Protein AF-A0A834TJB4-F1 (afdb_monomer_lite)

InterPro domains:
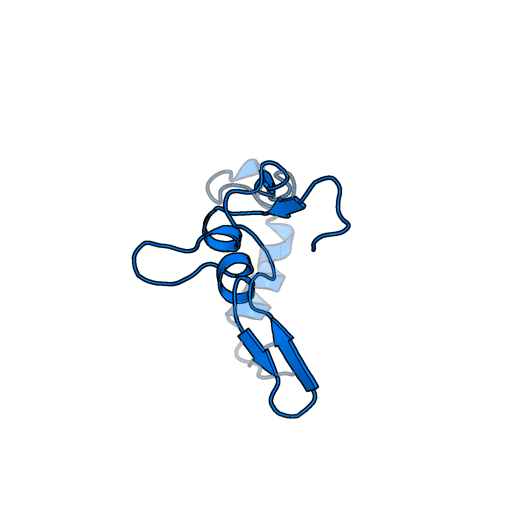  IPR000368 Sucrose synthase, first GT-B domain [PF00862] (1-84)
  IPR012820 Sucrose synthase, plant/cyanobacteria [PTHR45839] (1-93)

Organism: NCBI:txid362788

Secondary structure (DSSP, 8-state):
-TT-S-EEES-HHHHH--SSS--TTGGGSSEEETTTEEESSS--TT-TTEEE------TTTS--TT-GGG--GGGHHHHHHHHH-----SS--

Radius of gyration: 22.74 Å; chains: 1; bounding box: 40×33×52 Å

Structure (mmCIF, N/CA/C/O backbone):
data_AF-A0A834TJB4-F1
#
_entry.id   AF-A0A834TJB4-F1
#
loop_
_atom_site.group_PDB
_atom_site.id
_atom_site.type_symbol
_atom_site.label_atom_id
_atom_site.label_alt_id
_atom_site.label_comp_id
_atom_site.label_asym_id
_atom_site.label_entity_id
_atom_site.label_seq_id
_atom_site.pdbx_PDB_ins_code
_atom_site.Cartn_x
_atom_site.Cartn_y
_atom_site.Cartn_z
_atom_site.occupancy
_atom_site.B_iso_or_equiv
_atom_site.auth_seq_id
_atom_site.auth_comp_id
_atom_site.auth_asym_id
_atom_site.auth_atom_id
_atom_site.pdbx_PDB_model_num
ATOM 1 N N . MET A 1 1 ? 1.450 -3.550 -16.774 1.00 86.81 1 MET A N 1
ATOM 2 C CA . MET A 1 1 ? 2.091 -2.254 -16.467 1.00 86.81 1 MET A CA 1
ATOM 3 C C . MET A 1 1 ? 2.083 -1.332 -17.681 1.00 86.81 1 MET A C 1
ATOM 5 O O . MET A 1 1 ? 1.375 -0.342 -17.658 1.00 86.81 1 MET A O 1
ATOM 9 N N . ASN A 1 2 ? 2.756 -1.693 -18.780 1.00 93.25 2 ASN A N 1
ATOM 10 C CA . ASN A 1 2 ? 2.891 -0.794 -19.938 1.00 93.25 2 ASN A CA 1
ATOM 11 C C . ASN A 1 2 ? 1.605 -0.545 -20.740 1.00 93.25 2 ASN A C 1
ATOM 13 O O . ASN A 1 2 ? 1.435 0.550 -21.260 1.00 93.25 2 ASN A O 1
ATOM 17 N N . ALA A 1 3 ? 0.695 -1.520 -20.794 1.00 96.88 3 ALA A N 1
ATOM 18 C CA . ALA A 1 3 ? -0.557 -1.417 -21.547 1.00 96.88 3 ALA A CA 1
ATOM 19 C C . ALA A 1 3 ? -1.646 -0.557 -20.876 1.00 96.88 3 ALA A C 1
ATOM 21 O O . ALA A 1 3 ? -2.694 -0.356 -21.472 1.00 96.88 3 ALA A O 1
ATOM 22 N N . ALA A 1 4 ? -1.439 -0.099 -19.638 1.00 96.50 4 ALA A N 1
ATOM 23 C CA . ALA A 1 4 ? -2.419 0.727 -18.940 1.00 96.50 4 ALA A CA 1
ATOM 24 C C . ALA A 1 4 ? -2.333 2.193 -19.392 1.00 96.50 4 ALA A C 1
ATOM 26 O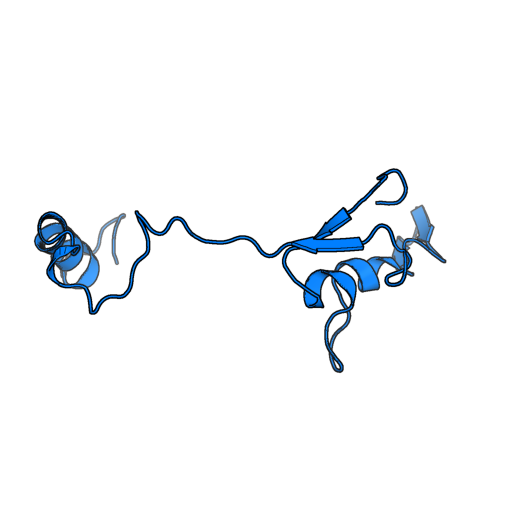 O . ALA A 1 4 ? -1.225 2.732 -19.533 1.00 96.50 4 ALA A O 1
ATOM 27 N N . ASP A 1 5 ? -3.497 2.831 -19.545 1.00 97.31 5 ASP A N 1
ATOM 28 C CA . ASP A 1 5 ? -3.614 4.267 -19.830 1.00 97.31 5 ASP A CA 1
ATOM 29 C C . ASP A 1 5 ? -3.152 5.113 -18.634 1.00 97.31 5 ASP A C 1
ATOM 31 O O . ASP A 1 5 ? -2.419 6.084 -18.799 1.00 97.31 5 ASP A O 1
ATOM 35 N N . PHE A 1 6 ? -3.525 4.705 -17.418 1.00 96.62 6 PHE A N 1
ATOM 36 C CA . PHE A 1 6 ? -3.088 5.298 -16.153 1.00 96.62 6 PHE A CA 1
ATOM 37 C C . PHE A 1 6 ? -2.908 4.224 -15.074 1.00 96.62 6 PHE A C 1
ATOM 39 O O . PHE A 1 6 ? -3.464 3.128 -15.161 1.00 96.62 6 PHE A O 1
ATOM 46 N N . ILE A 1 7 ? -2.107 4.538 -14.056 1.00 97.88 7 ILE A N 1
ATOM 47 C CA . ILE A 1 7 ? -1.816 3.676 -12.909 1.00 97.88 7 ILE A CA 1
ATOM 48 C C . ILE A 1 7 ? -2.082 4.480 -11.637 1.00 97.88 7 ILE A C 1
ATOM 50 O O . ILE A 1 7 ? -1.497 5.546 -11.448 1.00 97.88 7 ILE A O 1
ATOM 54 N N . ILE A 1 8 ? -2.948 3.958 -10.766 1.00 97.88 8 ILE A N 1
ATOM 55 C CA . ILE A 1 8 ? -3.185 4.509 -9.430 1.00 97.88 8 ILE A CA 1
ATOM 56 C C . ILE A 1 8 ? -2.348 3.743 -8.412 1.00 97.88 8 ILE A C 1
ATOM 58 O O . ILE A 1 8 ? -2.402 2.515 -8.379 1.00 97.88 8 ILE A O 1
ATOM 62 N N . THR A 1 9 ? -1.617 4.466 -7.567 1.00 97.81 9 THR A N 1
ATOM 63 C CA . THR A 1 9 ? -0.921 3.898 -6.405 1.00 97.81 9 THR A CA 1
ATOM 64 C C . THR A 1 9 ? -1.407 4.542 -5.115 1.00 97.81 9 THR A C 1
ATOM 66 O O . THR A 1 9 ? -1.913 5.670 -5.108 1.00 97.81 9 THR A O 1
ATOM 69 N N . SER A 1 10 ? -1.240 3.832 -3.999 1.00 97.81 10 SER A N 1
ATOM 70 C CA . SER A 1 10 ? -1.652 4.350 -2.688 1.00 97.81 10 SER A CA 1
ATOM 71 C C . SER A 1 10 ? -0.615 5.305 -2.097 1.00 97.81 10 SER A C 1
ATOM 73 O O . SER A 1 10 ? -0.947 6.160 -1.278 1.00 97.81 10 SER A O 1
ATOM 75 N N . THR A 1 11 ? 0.656 5.157 -2.488 1.00 97.12 11 THR A N 1
ATOM 76 C CA . THR A 1 11 ? 1.771 5.9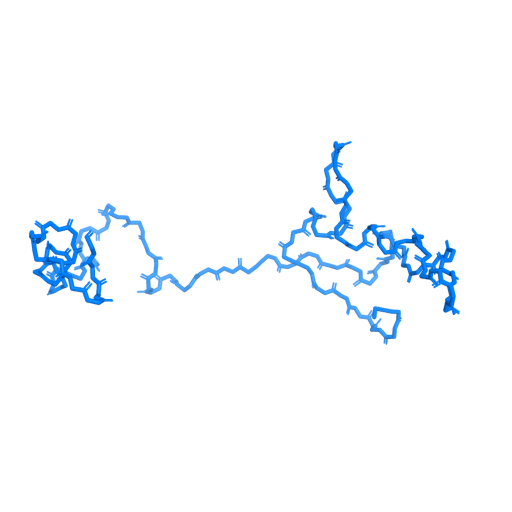43 -1.946 1.00 97.12 11 THR A CA 1
ATOM 77 C C . THR A 1 11 ? 2.829 6.254 -3.005 1.00 97.12 11 THR A C 1
ATOM 79 O O . THR A 1 11 ? 2.941 5.571 -4.024 1.00 97.12 11 THR A O 1
ATOM 82 N N . TYR A 1 12 ? 3.665 7.260 -2.728 1.00 96.56 12 TYR A N 1
ATOM 83 C CA . TYR A 1 12 ? 4.867 7.541 -3.523 1.00 96.56 12 TYR A CA 1
ATOM 84 C C . TYR A 1 12 ? 5.898 6.410 -3.425 1.00 96.56 12 TYR A C 1
ATOM 86 O O . TYR A 1 12 ? 6.536 6.056 -4.414 1.00 96.56 12 TYR A O 1
ATOM 94 N N . GLN A 1 13 ? 6.026 5.809 -2.237 1.00 97.19 13 GLN A N 1
ATOM 95 C CA . GLN A 1 13 ? 6.958 4.713 -1.975 1.00 97.19 13 GLN A CA 1
ATOM 96 C C . GLN A 1 13 ? 6.673 3.490 -2.855 1.00 97.19 13 GLN A C 1
ATOM 98 O O . GLN A 1 13 ? 7.604 2.800 -3.265 1.00 97.19 13 GLN A O 1
ATOM 103 N N . GLU A 1 14 ? 5.409 3.250 -3.199 1.00 97.19 14 GLU A N 1
ATOM 104 C CA . GLU A 1 14 ? 5.020 2.220 -4.161 1.00 97.19 14 GLU A CA 1
ATOM 105 C C . GLU A 1 14 ? 5.671 2.451 -5.537 1.00 97.19 14 GLU A C 1
ATOM 107 O O . GLU A 1 14 ? 6.139 1.500 -6.158 1.00 97.19 14 GLU A O 1
ATOM 112 N N . ILE A 1 15 ? 5.791 3.706 -5.981 1.00 96.06 15 ILE A N 1
ATOM 113 C CA . ILE A 1 15 ? 6.353 4.066 -7.289 1.00 96.06 15 ILE A CA 1
ATOM 114 C C . ILE A 1 15 ? 7.885 4.105 -7.237 1.00 96.06 15 ILE A C 1
ATOM 116 O O . ILE A 1 15 ? 8.541 3.307 -7.904 1.00 96.06 15 ILE A O 1
ATOM 120 N N . ALA A 1 16 ? 8.441 5.014 -6.432 1.00 95.44 16 ALA A N 1
ATOM 121 C CA . ALA A 1 16 ? 9.860 5.394 -6.443 1.00 95.44 16 ALA A CA 1
ATOM 122 C C . ALA A 1 16 ? 10.534 5.285 -5.063 1.00 95.44 16 ALA A C 1
ATOM 124 O O . ALA A 1 16 ? 11.600 5.848 -4.832 1.00 95.44 16 ALA A O 1
ATOM 125 N N . GLY A 1 17 ? 9.900 4.589 -4.119 1.00 95.31 17 GLY A N 1
ATOM 126 C CA . GLY A 1 17 ? 10.556 4.206 -2.875 1.00 95.31 17 GLY A CA 1
ATOM 127 C C . GLY A 1 17 ? 10.852 5.372 -1.936 1.00 95.31 17 GLY A C 1
ATOM 128 O O . GLY A 1 17 ? 10.048 6.288 -1.746 1.00 95.31 17 GLY A O 1
ATOM 129 N N . SER A 1 18 ? 12.014 5.292 -1.299 1.00 95.12 18 SER A N 1
ATOM 130 C CA . SER A 1 18 ? 12.597 6.332 -0.458 1.00 95.12 18 SER A CA 1
ATOM 131 C C . SER A 1 18 ? 14.025 6.631 -0.921 1.00 95.12 18 SER A C 1
ATOM 133 O O . SER A 1 18 ? 14.522 6.045 -1.877 1.00 95.12 18 SER A O 1
ATOM 135 N N . LYS A 1 19 ? 14.725 7.522 -0.213 1.00 94.12 19 LYS A N 1
ATOM 136 C CA . LYS A 1 19 ? 16.150 7.779 -0.476 1.00 94.12 19 LYS A CA 1
ATOM 137 C C . LYS A 1 19 ? 17.027 6.533 -0.307 1.00 94.12 19 LYS A C 1
ATOM 139 O O . LYS A 1 19 ? 18.053 6.432 -0.967 1.00 94.12 19 LYS A O 1
ATOM 144 N N . ASP A 1 20 ? 16.622 5.613 0.569 1.00 94.88 20 ASP A N 1
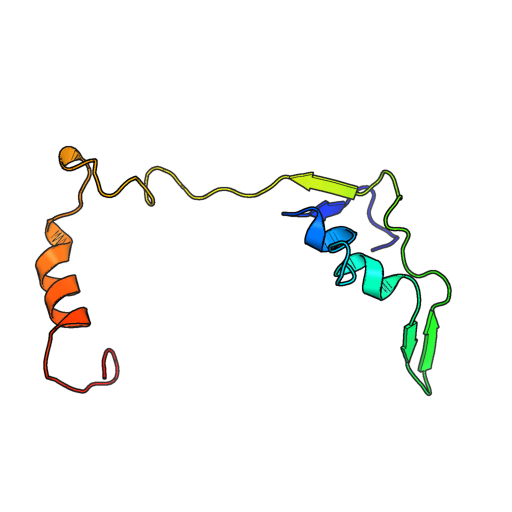ATOM 145 C CA . ASP A 1 20 ? 17.447 4.477 0.993 1.00 94.88 20 ASP A CA 1
ATOM 146 C C . ASP A 1 20 ? 16.992 3.141 0.391 1.00 94.88 20 ASP A C 1
ATOM 148 O O . ASP A 1 20 ? 17.737 2.162 0.425 1.00 94.88 20 ASP A O 1
ATOM 152 N N . LYS A 1 21 ? 15.752 3.059 -0.111 1.00 94.75 21 LYS A N 1
ATOM 153 C CA . LYS A 1 21 ? 15.159 1.819 -0.628 1.00 94.75 21 LYS A CA 1
ATOM 154 C C . LYS A 1 21 ? 14.389 2.078 -1.921 1.00 94.75 21 LYS A C 1
ATOM 156 O O . LYS A 1 21 ? 13.586 3.010 -1.935 1.00 94.75 21 LYS A O 1
ATOM 161 N N . PRO A 1 22 ? 14.552 1.227 -2.949 1.00 94.56 22 PRO A N 1
ATOM 162 C CA . PRO A 1 22 ? 13.839 1.397 -4.206 1.00 94.56 22 PRO A CA 1
ATOM 163 C C . PRO A 1 22 ? 12.332 1.169 -4.047 1.00 94.56 22 PRO A C 1
ATOM 165 O O . PRO A 1 22 ? 11.876 0.440 -3.157 1.00 94.56 22 PRO A O 1
ATOM 168 N N . GLY A 1 23 ? 11.565 1.792 -4.936 1.00 96.38 23 GLY A N 1
ATOM 169 C CA . GLY A 1 23 ? 10.123 1.605 -5.052 1.00 96.38 23 GLY A CA 1
ATOM 170 C C . GLY A 1 23 ? 9.726 0.236 -5.590 1.00 96.38 23 GLY A C 1
ATOM 171 O O . GLY A 1 23 ? 10.519 -0.481 -6.206 1.00 96.38 23 GLY A O 1
ATOM 172 N N . GLN A 1 24 ? 8.461 -0.130 -5.385 1.00 97.62 24 GLN A N 1
ATOM 173 C CA . GLN A 1 24 ? 7.931 -1.402 -5.884 1.00 97.62 24 GLN A CA 1
ATOM 174 C C . GLN A 1 24 ? 7.916 -1.407 -7.420 1.00 97.62 24 GLN A C 1
ATOM 176 O O . GLN A 1 24 ? 8.470 -2.320 -8.036 1.00 97.62 24 GLN A O 1
ATOM 181 N N . TYR A 1 25 ? 7.385 -0.356 -8.052 1.00 97.06 25 TYR A N 1
ATOM 182 C CA . TYR A 1 25 ? 7.458 -0.190 -9.509 1.00 97.06 25 TYR A CA 1
ATOM 183 C C . TYR A 1 25 ? 8.894 0.053 -9.982 1.00 97.06 25 TYR A C 1
ATOM 185 O O . TYR A 1 25 ? 9.317 -0.556 -10.962 1.00 97.06 25 TYR A O 1
ATOM 193 N N . GLU A 1 26 ? 9.674 0.863 -9.261 1.00 95.94 26 GLU A N 1
ATOM 194 C CA . GLU A 1 26 ? 11.083 1.116 -9.582 1.00 95.94 26 GLU A CA 1
ATOM 195 C C . GLU A 1 26 ? 11.907 -0.171 -9.712 1.00 95.94 26 GLU A C 1
ATOM 197 O O . GLU A 1 26 ? 12.699 -0.300 -10.647 1.00 95.94 26 GLU A O 1
ATOM 202 N N . SER A 1 27 ? 11.670 -1.163 -8.846 1.00 95.38 27 SER A N 1
ATOM 203 C CA . SER A 1 27 ? 12.363 -2.459 -8.910 1.00 95.38 27 SER A CA 1
ATOM 204 C C . SER A 1 27 ? 12.105 -3.246 -10.207 1.00 95.38 27 SER A C 1
ATOM 206 O O . SER A 1 27 ? 12.890 -4.124 -10.560 1.00 95.38 27 SER A O 1
ATOM 208 N N . HIS A 1 28 ? 11.060 -2.892 -10.964 1.00 96.62 28 HIS A N 1
ATOM 209 C CA . HIS A 1 28 ? 10.732 -3.474 -12.268 1.00 96.62 28 HIS A CA 1
ATOM 210 C C . HIS A 1 28 ? 11.298 -2.666 -13.451 1.00 96.62 28 HIS A C 1
ATOM 212 O O . HIS A 1 28 ? 11.044 -3.015 -14.607 1.00 96.62 28 HIS A O 1
ATOM 218 N N . THR A 1 29 ? 12.083 -1.611 -13.196 1.00 96.81 29 THR A N 1
ATOM 219 C CA . THR A 1 29 ? 12.745 -0.817 -14.248 1.00 96.81 29 THR A CA 1
ATOM 220 C C . THR A 1 29 ? 13.724 -1.675 -15.045 1.00 96.81 29 THR A C 1
ATOM 222 O O . THR A 1 29 ? 13.677 -1.674 -16.273 1.00 96.81 29 THR A O 1
ATOM 225 N N . ALA A 1 30 ? 14.581 -2.444 -14.368 1.00 97.44 30 ALA A N 1
ATOM 226 C CA . ALA A 1 30 ? 15.536 -3.341 -15.010 1.00 97.44 30 ALA A CA 1
ATOM 227 C C . ALA A 1 30 ? 15.767 -4.592 -14.156 1.00 97.44 30 ALA A C 1
ATOM 229 O O . ALA A 1 30 ? 16.182 -4.499 -13.003 1.00 97.44 30 ALA A O 1
ATOM 230 N N . PHE A 1 31 ? 15.518 -5.769 -14.730 1.00 97.25 31 PHE A N 1
ATOM 231 C CA . PHE A 1 31 ? 15.723 -7.051 -14.056 1.00 97.25 31 PHE A CA 1
ATOM 232 C C . PHE A 1 31 ? 15.974 -8.177 -15.065 1.00 97.25 31 PHE A C 1
ATOM 234 O O . PHE A 1 31 ? 15.801 -8.028 -16.277 1.00 97.25 31 PHE A O 1
ATOM 241 N N . THR A 1 32 ? 16.403 -9.335 -14.570 1.00 97.69 32 THR A N 1
ATOM 242 C CA . THR A 1 32 ? 16.668 -10.513 -15.398 1.00 97.69 32 THR A CA 1
ATOM 243 C C . THR A 1 32 ? 15.999 -11.741 -14.802 1.00 97.69 32 THR A C 1
ATOM 245 O O . THR A 1 32 ? 16.032 -11.939 -13.591 1.00 97.69 32 THR A O 1
ATOM 248 N N . MET A 1 33 ? 15.427 -12.582 -15.662 1.00 97.94 33 MET A N 1
ATOM 249 C CA . MET A 1 33 ? 14.974 -13.931 -15.329 1.00 97.94 33 MET A CA 1
ATOM 250 C C . MET A 1 33 ? 15.880 -14.914 -16.081 1.00 97.94 33 MET A C 1
ATOM 252 O O . MET A 1 33 ? 15.655 -15.161 -17.272 1.00 97.94 33 MET A O 1
ATOM 256 N N . PRO A 1 34 ? 16.957 -15.415 -15.442 1.00 97.62 34 PRO A N 1
ATOM 257 C CA . PRO A 1 34 ? 17.936 -16.277 -16.097 1.00 97.62 34 PRO A CA 1
ATOM 258 C C . PRO A 1 34 ? 17.278 -17.493 -16.759 1.00 97.62 34 PRO A C 1
ATOM 260 O O . PRO A 1 34 ? 16.463 -18.172 -16.145 1.00 97.62 34 PRO A O 1
ATOM 263 N N . GLY A 1 35 ? 17.623 -17.753 -18.021 1.00 97.06 35 GLY A N 1
ATOM 264 C CA . GLY A 1 35 ? 17.020 -18.828 -18.818 1.00 97.06 35 GLY A CA 1
ATOM 265 C C . GLY A 1 35 ? 15.695 -18.471 -19.505 1.00 97.06 35 GLY A C 1
ATOM 266 O O . GLY A 1 35 ? 15.204 -19.283 -20.282 1.00 97.06 35 GLY A O 1
ATOM 267 N N . LEU A 1 36 ? 15.143 -17.271 -19.275 1.00 98.06 36 LEU A N 1
ATOM 268 C CA . LEU A 1 36 ? 13.896 -16.817 -19.899 1.00 98.06 36 LEU A CA 1
ATOM 269 C C . LEU A 1 36 ? 14.075 -15.510 -20.678 1.00 98.06 36 LEU A C 1
ATOM 271 O O . LEU A 1 36 ? 14.049 -15.510 -21.906 1.00 98.06 36 LEU A O 1
ATOM 275 N N . CYS A 1 37 ? 14.255 -14.384 -19.985 1.00 96.88 37 CYS A N 1
ATOM 276 C CA . CYS A 1 37 ? 14.412 -13.084 -20.631 1.00 96.88 37 CYS A CA 1
ATOM 277 C C . CYS A 1 37 ? 15.111 -12.069 -19.723 1.00 96.88 37 CYS A C 1
ATOM 279 O O . CYS A 1 37 ? 15.291 -12.269 -18.520 1.00 96.88 37 CYS A O 1
ATOM 281 N N . ARG A 1 38 ? 15.508 -10.950 -20.326 1.00 97.38 38 ARG A N 1
ATOM 282 C CA . ARG A 1 38 ? 16.084 -9.801 -19.634 1.00 97.38 38 ARG A CA 1
ATOM 283 C C . ARG A 1 38 ? 15.274 -8.567 -19.981 1.00 97.38 38 ARG A C 1
ATOM 285 O O . ARG A 1 38 ? 15.070 -8.284 -21.160 1.00 97.38 38 ARG A O 1
ATOM 292 N N . VAL A 1 39 ? 14.857 -7.833 -18.963 1.00 97.50 39 VAL A N 1
ATOM 293 C CA . VAL A 1 39 ? 14.107 -6.589 -19.106 1.00 97.50 39 VAL A CA 1
ATOM 294 C C . VAL A 1 39 ? 15.063 -5.438 -18.826 1.00 97.50 39 VAL A C 1
ATOM 296 O O . VAL A 1 39 ? 15.535 -5.274 -17.706 1.00 97.50 39 VAL A O 1
ATOM 299 N N . VAL A 1 40 ? 15.389 -4.672 -19.868 1.00 96.19 40 VAL A N 1
ATOM 300 C CA . VAL A 1 40 ? 16.332 -3.540 -19.786 1.00 96.19 40 VAL A CA 1
ATOM 301 C C . VAL A 1 40 ? 15.618 -2.238 -19.404 1.00 96.19 40 VAL A C 1
ATOM 303 O O . VAL A 1 40 ? 16.198 -1.399 -18.727 1.00 96.19 40 VAL A O 1
ATOM 306 N N . SER A 1 41 ? 14.360 -2.082 -19.825 1.00 94.69 41 SER A N 1
ATOM 307 C CA . SER A 1 41 ? 13.484 -0.964 -19.467 1.00 94.69 41 SER A CA 1
ATOM 308 C C . SER A 1 41 ? 12.045 -1.479 -19.383 1.00 94.69 41 SER A C 1
ATOM 310 O O . SER A 1 41 ? 11.350 -1.599 -20.390 1.00 94.69 41 SER A O 1
ATOM 312 N N . GLY A 1 42 ? 11.648 -1.917 -18.189 1.00 94.56 42 GLY A N 1
ATOM 313 C CA . GLY A 1 42 ? 10.348 -2.540 -17.931 1.00 94.56 42 GLY A CA 1
ATOM 314 C C . GLY A 1 42 ? 9.251 -1.539 -17.596 1.00 94.56 42 GLY A C 1
ATOM 315 O O . GLY A 1 42 ? 8.102 -1.742 -17.991 1.00 94.56 42 GLY A O 1
ATOM 316 N N . ILE A 1 43 ? 9.617 -0.463 -16.902 1.00 95.56 43 ILE A N 1
ATOM 317 C CA . ILE A 1 43 ? 8.762 0.670 -16.555 1.00 95.56 43 ILE A CA 1
ATOM 318 C C . ILE A 1 43 ? 9.633 1.905 -16.314 1.00 95.56 43 ILE A C 1
ATOM 320 O O . ILE A 1 43 ? 10.811 1.779 -15.986 1.00 95.56 43 ILE A O 1
ATOM 324 N N . ASN A 1 44 ? 9.055 3.094 -16.467 1.00 95.50 44 ASN A N 1
ATOM 325 C CA . ASN A 1 44 ? 9.678 4.352 -16.076 1.00 95.50 44 ASN A CA 1
ATOM 326 C C . ASN A 1 44 ? 8.881 4.970 -14.921 1.00 95.50 44 ASN A C 1
ATOM 328 O O . ASN A 1 44 ? 7.709 5.292 -15.092 1.00 95.50 44 ASN A O 1
ATOM 332 N N . VAL A 1 45 ? 9.509 5.169 -13.760 1.00 93.81 45 VAL A N 1
ATOM 333 C CA . VAL A 1 45 ? 8.862 5.788 -12.585 1.00 93.81 45 VAL A CA 1
ATOM 334 C C . VAL A 1 45 ? 8.464 7.252 -12.806 1.00 93.81 45 VAL A C 1
ATOM 336 O O . VAL A 1 45 ? 7.645 7.779 -12.061 1.00 93.81 45 VAL A O 1
ATOM 339 N N . PHE A 1 46 ? 9.009 7.897 -13.841 1.00 94.25 46 PHE A N 1
ATOM 340 C CA . PHE A 1 46 ? 8.657 9.258 -14.257 1.00 94.25 46 PHE A CA 1
ATOM 341 C C . PHE A 1 46 ? 7.569 9.300 -15.342 1.00 94.25 46 PHE A C 1
ATOM 343 O O . PHE A 1 46 ? 7.317 10.361 -15.913 1.00 94.25 46 PHE A O 1
ATOM 350 N N . ASP A 1 47 ? 6.955 8.162 -15.681 1.00 95.25 47 ASP A N 1
ATOM 351 C CA . ASP A 1 47 ? 5.877 8.120 -16.668 1.00 95.25 47 ASP A CA 1
ATOM 352 C C . ASP A 1 47 ? 4.647 8.899 -16.152 1.00 95.25 47 ASP A C 1
ATOM 354 O O . ASP A 1 47 ? 4.187 8.639 -15.034 1.00 95.25 47 ASP A O 1
ATOM 358 N N . PRO A 1 48 ? 4.079 9.835 -16.941 1.00 95.50 48 PRO A N 1
ATOM 359 C CA . PRO A 1 48 ? 2.931 10.645 -16.524 1.00 95.50 48 PRO A CA 1
ATOM 360 C C . PRO A 1 48 ? 1.663 9.825 -16.238 1.00 95.50 48 PRO A C 1
ATOM 362 O O . PRO A 1 48 ? 0.699 10.363 -15.694 1.00 95.50 48 PRO A O 1
ATOM 365 N N . LYS A 1 49 ? 1.641 8.531 -16.585 1.00 96.50 49 LYS A N 1
ATOM 366 C CA . LYS A 1 49 ? 0.522 7.638 -16.271 1.00 96.50 49 LYS A CA 1
ATOM 367 C C . LYS A 1 49 ? 0.371 7.363 -14.768 1.00 96.50 49 LYS A C 1
ATOM 369 O O . LYS A 1 49 ? -0.717 6.969 -14.343 1.00 96.50 49 LYS A O 1
ATOM 374 N N . PHE A 1 50 ? 1.421 7.558 -13.966 1.00 97.38 50 PHE A N 1
ATOM 375 C CA . PHE A 1 50 ? 1.376 7.338 -12.519 1.00 97.38 50 PHE A CA 1
ATOM 376 C C . PHE A 1 50 ? 0.680 8.475 -11.775 1.00 97.38 50 PHE A C 1
ATOM 378 O O . PHE A 1 50 ? 1.062 9.637 -11.883 1.00 97.38 50 PHE A O 1
ATOM 385 N N . ASN A 1 51 ? -0.307 8.119 -10.956 1.00 97.44 51 ASN A N 1
ATOM 386 C CA . ASN A 1 51 ? -1.039 9.048 -10.108 1.00 97.44 51 ASN A CA 1
ATOM 387 C C . ASN A 1 51 ? -1.211 8.446 -8.709 1.00 97.44 51 ASN A C 1
ATOM 389 O O . ASN A 1 51 ? -1.609 7.292 -8.561 1.00 97.44 51 ASN A O 1
ATOM 393 N N . ILE A 1 52 ? -0.923 9.232 -7.672 1.00 97.50 52 ILE A N 1
ATOM 394 C CA . ILE A 1 52 ? -1.090 8.790 -6.284 1.00 97.50 52 ILE A CA 1
ATOM 395 C C . ILE A 1 52 ? -2.486 9.199 -5.820 1.00 97.50 52 ILE A C 1
ATOM 397 O O . ILE A 1 52 ? -2.774 10.391 -5.697 1.00 97.50 52 ILE A O 1
ATOM 401 N N . ALA A 1 53 ? -3.332 8.215 -5.528 1.00 97.62 53 ALA A N 1
ATOM 402 C CA . ALA A 1 53 ? -4.626 8.422 -4.889 1.00 97.62 53 ALA A CA 1
ATOM 403 C C . ALA A 1 53 ? -4.698 7.525 -3.652 1.00 97.62 53 ALA A C 1
ATOM 405 O O . ALA A 1 53 ? -5.031 6.343 -3.733 1.00 97.62 53 ALA A O 1
ATOM 406 N N . ALA A 1 54 ? -4.324 8.093 -2.505 1.00 96.69 54 ALA A N 1
ATOM 407 C CA . ALA A 1 54 ? -4.286 7.362 -1.248 1.00 96.69 54 ALA A CA 1
ATOM 408 C C . ALA A 1 54 ? -5.705 6.918 -0.836 1.00 96.69 54 ALA A C 1
ATOM 410 O O . ALA A 1 54 ? -6.624 7.744 -0.842 1.00 96.69 54 ALA A O 1
ATOM 411 N N . PRO A 1 55 ? -5.899 5.642 -0.464 1.00 97.31 55 PRO A N 1
ATOM 412 C CA . PRO A 1 55 ? -7.176 5.171 0.050 1.00 97.31 55 PRO A CA 1
ATOM 413 C C . PRO A 1 55 ? -7.445 5.737 1.451 1.00 97.31 55 PRO A C 1
ATOM 415 O O . PRO A 1 55 ? -6.558 6.267 2.122 1.00 97.31 55 PRO A O 1
ATOM 418 N N . GLY A 1 56 ? -8.685 5.583 1.909 1.00 96.69 56 GLY A N 1
ATOM 419 C CA . GLY A 1 56 ? -9.110 5.930 3.263 1.00 96.69 56 GLY A CA 1
ATOM 420 C C . GLY A 1 56 ? -9.831 4.773 3.947 1.00 96.69 56 GLY A C 1
ATOM 421 O O . GLY A 1 56 ? -10.108 3.744 3.332 1.00 96.69 56 GLY A O 1
ATOM 422 N N . ALA A 1 57 ? -10.146 4.962 5.224 1.00 97.31 57 ALA A N 1
ATOM 423 C CA . ALA A 1 57 ? -11.010 4.069 5.986 1.00 97.31 57 ALA A CA 1
ATOM 424 C C . ALA A 1 57 ? -12.413 4.678 6.120 1.00 97.31 57 ALA A C 1
ATOM 426 O O . ALA A 1 57 ? -12.561 5.902 6.154 1.00 97.31 57 ALA A O 1
ATOM 427 N N . ASP A 1 58 ? -13.436 3.827 6.213 1.00 96.88 58 ASP A N 1
ATOM 428 C CA . ASP A 1 58 ? -14.811 4.268 6.450 1.00 96.88 58 ASP A CA 1
ATOM 429 C C . ASP A 1 58 ? -14.933 4.896 7.847 1.00 96.88 58 ASP A C 1
ATOM 431 O O . ASP A 1 58 ? -14.696 4.241 8.864 1.00 96.88 58 ASP A O 1
ATOM 435 N N . GLN A 1 59 ? -15.313 6.174 7.892 1.00 94.56 59 GLN A N 1
ATOM 436 C CA . GLN A 1 59 ? -15.413 6.957 9.126 1.00 94.56 59 GLN A CA 1
ATOM 437 C C . GLN A 1 59 ? -16.607 6.562 10.004 1.00 94.56 59 GLN A C 1
ATOM 439 O O . GLN A 1 59 ? -16.640 6.922 11.180 1.00 94.56 59 GLN A O 1
ATOM 444 N N . SER A 1 60 ? -17.581 5.824 9.462 1.00 94.19 60 SER A N 1
ATOM 445 C CA . SER A 1 60 ? -18.673 5.248 10.256 1.00 94.19 60 SER A CA 1
ATOM 446 C C . SER A 1 60 ? -18.222 4.032 11.072 1.00 94.19 60 SER A C 1
ATOM 448 O O . SER A 1 60 ? -18.816 3.730 12.106 1.00 94.19 60 SER A O 1
ATOM 450 N N . VAL A 1 61 ? -17.145 3.367 10.635 1.00 95.94 61 VAL A N 1
ATOM 451 C CA . VAL A 1 61 ? -16.573 2.178 11.281 1.00 95.94 61 VAL A CA 1
ATOM 452 C C . VAL A 1 61 ? -15.355 2.546 12.130 1.00 95.94 61 VAL A C 1
ATOM 454 O O . VAL A 1 61 ? -15.251 2.121 13.279 1.00 95.94 61 VAL A O 1
ATOM 457 N N . TYR A 1 62 ? -14.441 3.356 11.587 1.00 96.62 62 TYR A N 1
ATOM 458 C CA . TYR A 1 62 ? -13.195 3.751 12.241 1.00 96.62 62 TYR A CA 1
ATOM 459 C C . TYR A 1 62 ? -13.224 5.232 12.610 1.00 96.62 62 TYR A C 1
ATOM 461 O O . TYR A 1 62 ? -13.157 6.112 11.753 1.00 96.62 62 TYR A O 1
ATOM 469 N N . PHE A 1 63 ? -13.268 5.507 13.909 1.00 96.81 63 PHE A N 1
ATOM 470 C CA . PHE A 1 63 ? -13.348 6.860 14.451 1.00 96.81 63 PHE A CA 1
ATOM 471 C C . PHE A 1 63 ? -12.459 7.018 15.696 1.00 96.81 63 PHE A C 1
ATOM 473 O O . PHE A 1 63 ? -12.062 6.027 16.317 1.00 96.81 63 PHE A O 1
ATOM 480 N N . PRO A 1 64 ? -12.111 8.260 16.089 1.00 97.44 64 PRO A N 1
ATOM 481 C CA . PRO A 1 64 ? -11.267 8.505 17.254 1.00 97.44 64 PRO A CA 1
ATOM 482 C C . PRO A 1 64 ? -11.847 7.922 18.549 1.00 97.44 64 PRO A C 1
ATOM 484 O O . PRO A 1 64 ? -13.008 8.150 18.895 1.00 97.44 64 PRO A O 1
ATOM 487 N N . SER A 1 65 ? -11.001 7.253 19.339 1.00 95.06 65 SER A N 1
ATOM 488 C CA . SER A 1 65 ? -11.397 6.581 20.591 1.00 95.06 65 SER A CA 1
ATOM 489 C C . SER A 1 65 ? -11.963 7.520 21.669 1.00 95.06 65 SER A C 1
ATOM 491 O O . SER A 1 65 ? -12.596 7.064 22.628 1.00 95.06 65 SER A O 1
ATOM 493 N N . THR A 1 66 ? -11.751 8.829 21.515 1.00 96.81 66 THR A N 1
ATOM 494 C CA . THR A 1 66 ? -12.225 9.897 22.401 1.00 96.81 66 THR A CA 1
ATOM 495 C C . THR A 1 66 ? -13.708 10.235 22.211 1.00 96.81 66 THR A C 1
ATOM 497 O O . THR A 1 66 ? -14.313 10.810 23.120 1.00 96.81 66 THR A O 1
ATOM 500 N N . MET A 1 67 ? -14.331 9.843 21.091 1.00 95.81 67 MET A N 1
ATOM 501 C CA . MET A 1 67 ? -15.746 10.107 20.789 1.00 95.81 67 MET A CA 1
ATOM 502 C C . MET A 1 67 ? -16.682 9.157 21.554 1.00 95.81 67 MET A C 1
ATOM 504 O O . MET A 1 67 ? -17.299 8.259 20.985 1.00 95.81 67 MET A O 1
ATOM 508 N N . LYS A 1 68 ? -16.809 9.359 22.874 1.00 93.56 68 LYS A N 1
ATOM 509 C CA . LYS A 1 68 ? -17.551 8.463 23.787 1.00 93.56 68 LYS A CA 1
ATOM 510 C C . LYS A 1 68 ? -18.984 8.146 23.342 1.00 93.56 68 LYS A C 1
ATOM 512 O O . LYS A 1 68 ? -19.434 7.033 23.575 1.00 93.56 68 LYS A O 1
ATOM 517 N N . GLN A 1 69 ? -19.672 9.099 22.713 1.00 94.00 69 GLN A N 1
ATOM 518 C CA . GLN A 1 69 ? -21.054 8.936 22.244 1.00 94.00 69 GLN A CA 1
ATOM 519 C C . GLN A 1 69 ? -21.190 7.958 21.067 1.00 94.00 69 GLN A C 1
ATOM 521 O O . GLN A 1 69 ? -22.246 7.361 20.912 1.00 94.00 69 GLN A O 1
ATOM 526 N N . GLN A 1 70 ? -20.140 7.784 20.260 1.00 93.38 70 GLN A N 1
ATOM 527 C CA . GLN A 1 70 ? -20.134 6.874 19.108 1.00 93.38 70 GLN A CA 1
ATOM 528 C C . GLN A 1 70 ? -19.600 5.480 19.466 1.00 93.38 70 GLN A C 1
ATOM 530 O O . GLN A 1 70 ? -19.631 4.571 18.641 1.00 93.38 70 GLN A O 1
ATOM 535 N N . ARG A 1 71 ? -19.099 5.281 20.695 1.00 95.12 71 ARG A N 1
ATOM 536 C CA . ARG A 1 71 ? -18.5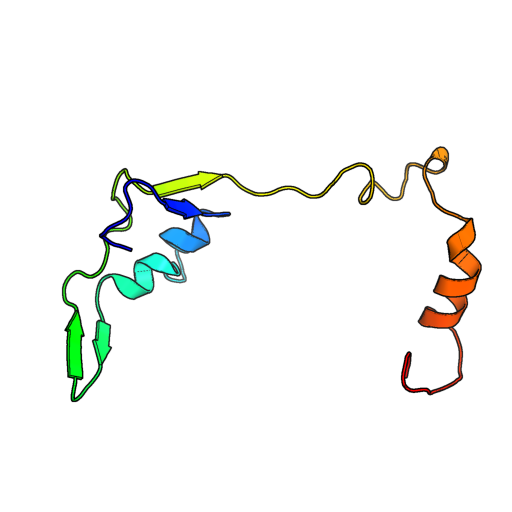14 3.999 21.094 1.00 95.12 71 ARG A CA 1
ATOM 537 C C . ARG A 1 71 ? -19.578 2.914 21.204 1.00 95.12 71 ARG A C 1
ATOM 539 O O . ARG A 1 71 ? -20.580 3.070 21.895 1.00 95.12 71 ARG A O 1
ATOM 546 N N . LEU A 1 72 ? -19.289 1.779 20.580 1.00 94.88 72 LEU A N 1
ATOM 547 C CA . LEU A 1 72 ? -20.141 0.596 20.563 1.00 94.88 72 LEU A CA 1
ATOM 548 C C . LEU A 1 72 ? -19.922 -0.235 21.834 1.00 94.88 72 LEU A C 1
ATOM 550 O O . LEU A 1 72 ? -19.327 -1.310 21.804 1.00 94.88 72 LEU A O 1
ATOM 554 N N . THR A 1 73 ? -20.395 0.278 22.972 1.00 95.44 73 THR A N 1
ATOM 555 C CA . THR A 1 73 ? -20.187 -0.348 24.292 1.00 95.44 73 THR A CA 1
ATOM 556 C C . THR A 1 73 ? -20.805 -1.739 24.421 1.00 95.44 73 THR A C 1
ATOM 558 O O . THR A 1 73 ? -20.382 -2.514 25.274 1.00 95.44 73 THR A O 1
ATOM 561 N N . LEU A 1 74 ? -21.753 -2.084 23.543 1.00 96.88 74 LEU A N 1
ATOM 562 C CA . LEU A 1 74 ? -22.329 -3.425 23.429 1.00 96.88 74 LEU A CA 1
ATOM 563 C C . LEU A 1 74 ? -21.263 -4.508 23.199 1.00 96.88 74 LEU A C 1
ATOM 565 O O . LEU A 1 74 ? -21.438 -5.630 23.661 1.00 96.88 74 LEU A O 1
ATOM 569 N N . PHE A 1 75 ? -20.157 -4.179 22.526 1.00 97.00 75 PHE A N 1
ATOM 570 C CA . PHE A 1 75 ? -19.085 -5.135 22.250 1.00 97.00 75 PHE A CA 1
ATOM 571 C C . PHE A 1 75 ? -18.076 -5.287 23.390 1.00 97.00 75 PHE A C 1
ATOM 573 O O . PHE A 1 75 ? -17.235 -6.175 23.314 1.00 97.00 75 PHE A O 1
ATOM 580 N N . HIS A 1 76 ? -18.139 -4.474 24.451 1.00 96.50 76 HIS A N 1
ATOM 581 C CA . HIS A 1 76 ? -17.154 -4.555 25.535 1.00 96.50 76 HIS A CA 1
ATOM 582 C C . HIS A 1 76 ? -17.053 -5.953 26.172 1.00 96.50 76 HIS A C 1
ATOM 584 O O . HIS A 1 76 ? -15.926 -6.413 26.305 1.00 96.50 76 HIS A O 1
ATOM 590 N N . PRO A 1 77 ? -18.150 -6.671 26.500 1.00 96.75 77 PRO A N 1
ATOM 591 C CA . PRO A 1 77 ? -18.035 -8.004 27.097 1.00 96.75 77 PRO A CA 1
ATOM 592 C C . PRO A 1 77 ? -17.335 -9.012 26.178 1.00 96.75 77 PRO A C 1
ATOM 594 O O . PRO A 1 77 ? -16.497 -9.777 26.638 1.00 96.75 77 PRO A O 1
ATOM 597 N N . ALA A 1 78 ? -17.639 -8.975 24.875 1.00 95.12 78 ALA A N 1
ATOM 598 C CA . ALA A 1 78 ? -16.995 -9.839 23.886 1.00 95.12 78 ALA A CA 1
ATOM 599 C C . ALA A 1 78 ? -15.508 -9.486 23.707 1.00 95.12 78 ALA A C 1
ATOM 601 O O . ALA A 1 78 ? -14.665 -10.365 23.590 1.00 95.12 78 ALA A O 1
ATOM 602 N N . ILE A 1 79 ? -15.166 -8.194 23.731 1.00 95.88 79 ILE A N 1
ATOM 603 C CA . ILE A 1 79 ? -13.773 -7.735 23.652 1.00 95.88 79 ILE A CA 1
ATOM 604 C C . ILE A 1 79 ? -12.994 -8.105 24.926 1.00 95.88 79 ILE A C 1
ATOM 606 O O . ILE A 1 79 ? -11.830 -8.481 24.833 1.00 95.88 79 ILE A O 1
ATOM 610 N N . GLU A 1 80 ? -13.603 -8.003 26.110 1.00 95.69 80 GLU A N 1
ATOM 611 C CA . GLU A 1 80 ? -12.967 -8.395 27.375 1.00 95.69 80 GLU A CA 1
ATOM 612 C C . GLU A 1 80 ? -12.707 -9.902 27.442 1.00 95.69 80 GLU A C 1
ATOM 614 O O . GLU A 1 80 ? -11.645 -10.309 27.909 1.00 95.69 80 GLU A O 1
ATOM 619 N N . GLU A 1 81 ? -13.636 -10.722 26.949 1.00 93.50 81 GLU A N 1
ATOM 620 C CA . GLU A 1 81 ? -13.433 -12.165 26.820 1.00 93.50 81 GLU A CA 1
ATOM 621 C C . GLU A 1 81 ? -12.282 -12.475 25.853 1.00 93.50 81 GLU A C 1
ATOM 623 O O . GLU A 1 81 ? -11.354 -13.185 26.233 1.00 93.50 81 GLU A O 1
ATOM 628 N N . LEU A 1 82 ? -12.270 -11.845 24.674 1.00 93.81 82 LEU A N 1
ATOM 629 C CA . LEU A 1 82 ? -11.231 -12.038 23.660 1.00 93.81 82 LEU A CA 1
ATOM 630 C C . LEU A 1 82 ? -9.825 -11.605 24.118 1.00 93.81 82 LEU A C 1
ATOM 632 O O . LEU A 1 82 ? -8.832 -12.181 23.684 1.00 93.81 82 LEU A O 1
ATOM 636 N N . LEU A 1 83 ? -9.715 -10.557 24.942 1.00 93.94 83 LEU A N 1
ATOM 637 C CA . LEU A 1 83 ? -8.419 -9.988 25.341 1.00 93.94 83 LEU A CA 1
ATOM 638 C C . LEU A 1 83 ? -7.914 -10.465 26.708 1.00 93.94 83 LEU A C 1
ATOM 640 O O . LEU A 1 83 ? -6.705 -10.437 26.940 1.00 93.94 83 LEU A O 1
ATOM 644 N N . TYR A 1 84 ? -8.812 -10.809 27.638 1.00 93.81 84 TYR A N 1
ATOM 645 C CA . TYR A 1 84 ? -8.463 -11.032 29.048 1.00 93.81 84 TYR A CA 1
ATOM 646 C C . TYR A 1 84 ? -8.920 -12.382 29.612 1.00 93.81 84 TYR A C 1
ATOM 648 O O . TYR A 1 84 ? -8.642 -12.661 30.786 1.00 93.81 84 TYR A O 1
ATOM 656 N N . SER A 1 85 ? -9.619 -13.219 28.835 1.00 92.31 85 SER A N 1
ATOM 657 C CA . SER A 1 85 ? -9.927 -14.581 29.275 1.00 92.31 85 SER A CA 1
ATOM 658 C C . SER A 1 85 ? -8.643 -15.387 29.511 1.00 92.31 85 SER A C 1
ATOM 660 O O . SER A 1 85 ? -7.587 -15.109 28.956 1.00 92.31 85 SER A O 1
ATOM 662 N N . LYS A 1 86 ? -8.732 -16.392 30.387 1.00 89.38 86 LYS A N 1
ATOM 663 C CA . LYS A 1 86 ? -7.642 -17.347 30.670 1.00 89.38 86 LYS A CA 1
ATOM 664 C C . LYS A 1 86 ? -7.830 -18.683 29.948 1.00 89.38 86 LYS A C 1
ATOM 666 O O . LYS A 1 86 ? -7.091 -19.627 30.217 1.00 89.38 86 LYS A O 1
ATOM 671 N N . SER A 1 87 ? -8.890 -18.801 29.153 1.00 86.94 87 SER A N 1
ATOM 672 C CA . SER A 1 87 ? -9.199 -19.999 28.382 1.00 86.94 87 SER A CA 1
ATOM 673 C C . SER A 1 87 ? -8.402 -19.985 27.085 1.00 86.94 87 SER A C 1
ATOM 675 O O . SER A 1 87 ? -8.639 -19.110 26.269 1.00 86.94 87 SER A O 1
ATOM 677 N N . ASP A 1 88 ? -7.529 -20.967 26.899 1.00 86.19 88 ASP A N 1
ATOM 678 C CA . ASP A 1 88 ? -6.818 -21.193 25.639 1.00 86.19 88 ASP A CA 1
ATOM 679 C C . ASP A 1 88 ? -7.720 -22.032 24.715 1.00 86.19 88 ASP A C 1
ATOM 681 O O . ASP A 1 88 ? -8.140 -23.143 25.077 1.00 86.19 88 ASP A O 1
ATOM 685 N N . ASN A 1 89 ? -8.113 -21.462 23.578 1.00 87.94 89 ASN A N 1
ATOM 686 C CA . ASN A 1 89 ? -8.971 -22.095 22.582 1.00 87.94 89 ASN A CA 1
ATOM 687 C C . ASN A 1 89 ? -8.541 -21.698 21.151 1.00 87.94 89 ASN A C 1
ATOM 689 O O . ASN A 1 89 ? -7.550 -21.008 20.943 1.00 87.94 89 ASN A O 1
ATOM 693 N N . GLU A 1 90 ? -9.271 -22.155 20.129 1.00 88.69 90 GLU A N 1
ATOM 694 C CA . GLU A 1 90 ? -8.929 -21.853 18.726 1.00 88.69 90 GLU A CA 1
ATOM 695 C C . GLU A 1 90 ? -9.154 -20.377 18.325 1.00 88.69 90 GLU A C 1
ATOM 697 O O . GLU A 1 90 ? -8.702 -19.962 17.258 1.00 88.69 90 GLU A O 1
ATOM 702 N N . GLU A 1 91 ? -9.843 -19.584 19.152 1.00 85.88 91 GLU A N 1
ATOM 703 C CA . GLU A 1 91 ? -10.133 -18.163 18.914 1.00 85.88 91 GLU A CA 1
ATOM 704 C C . GLU A 1 91 ? -9.111 -17.234 19.589 1.00 85.88 91 GLU A C 1
ATOM 706 O O . GLU A 1 91 ? -8.769 -16.186 19.031 1.00 85.88 91 GLU A O 1
ATOM 711 N N . HIS A 1 92 ? -8.612 -17.609 20.770 1.00 79.81 92 HIS A N 1
ATOM 712 C CA . HIS A 1 92 ? -7.623 -16.860 21.544 1.00 79.81 92 HIS A CA 1
ATOM 713 C C . HIS A 1 92 ? -6.759 -17.796 22.410 1.00 79.8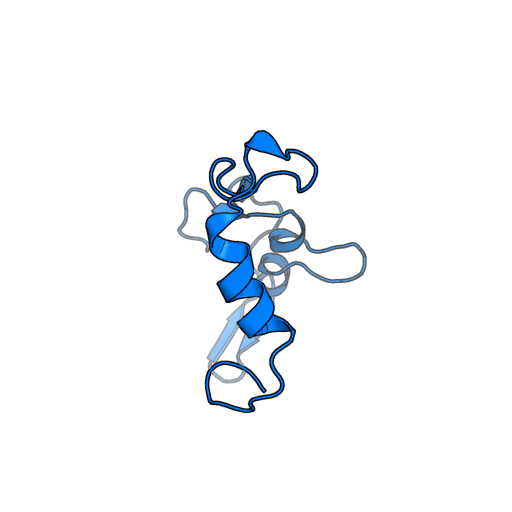1 92 HIS A C 1
ATOM 715 O O . HIS A 1 92 ? -7.274 -18.706 23.057 1.00 79.81 92 HIS A O 1
ATOM 721 N N . MET A 1 93 ? -5.436 -17.567 22.384 1.00 61.19 93 MET A N 1
ATOM 722 C CA . MET A 1 93 ? -4.409 -18.297 23.150 1.00 61.19 93 MET A CA 1
ATOM 723 C C . MET A 1 93 ? -3.904 -17.480 24.339 1.00 61.19 93 MET A C 1
ATOM 725 O O . MET A 1 93 ? -3.576 -16.289 24.115 1.00 61.19 93 MET A O 1
#

Sequence (93 aa):
MNAADFIITSTYQEIAGSKDKPGQYESHTAFTMPGLCRVVSGINVFDPKFNIAAPGADQSVYFPSTMKQQRLTLFHPAIEELLYSKSDNEEHM

pLDDT: mean 94.85, std 4.68, range [61.19, 98.06]

Foldseek 3Di:
DVPDQADEDQDLCCLANDPVDGHVVRVQQWDDDPPPDTHNGRDDSPPPRYDYDHDDDDCLVDDDPPPVVSDPCVCVVVVCCQPPNPDDDPSHD